Protein AF-A0AAV8XX59-F1 (afdb_monomer)

Organism: NCBI:txid1265417

Solvent-accessible surface area (backbone atoms only — not comparable to full-atom values): 8770 Å² total; per-residue (Å²): 137,85,83,60,80,77,65,71,66,69,51,67,71,56,60,56,52,62,72,71,53,90,68,56,71,69,61,49,53,52,51,51,51,52,52,52,54,50,54,50,58,70,67,63,61,81,62,95,58,76,83,64,74,78,66,89,82,60,86,80,75,72,89,49,61,75,66,52,73,78,72,60,89,66,80,72,76,47,74,64,54,55,49,54,70,74,67,55,52,74,68,58,53,53,55,45,58,51,50,53,55,54,56,62,65,70,72,64,78,84,79,83,83,81,84,81,82,91,77,89,85,87,86,89,85,88,86,134

pLDDT: mean 70.37, std 14.07, range [40.94, 93.75]

Structure (mmCIF, N/CA/C/O backbone):
data_AF-A0AAV8XX59-F1
#
_entry.id   AF-A0AAV8XX59-F1
#
loop_
_atom_site.group_PDB
_atom_site.id
_atom_site.type_symbol
_atom_site.label_atom_id
_atom_site.label_alt_id
_atom_site.label_comp_id
_atom_site.label_asym_id
_atom_site.label_entity_id
_atom_site.label_seq_id
_atom_site.pdbx_PDB_ins_code
_atom_site.Cartn_x
_atom_site.Cartn_y
_atom_site.Cartn_z
_atom_site.occupancy
_atom_site.B_iso_or_equiv
_atom_site.auth_seq_id
_atom_site.auth_comp_id
_atom_site.auth_asym_id
_atom_site.auth_atom_id
_atom_site.pdbx_PDB_model_num
ATOM 1 N N . MET A 1 1 ? 16.873 -26.530 -12.667 1.00 40.94 1 MET A N 1
ATOM 2 C CA . MET A 1 1 ? 17.397 -25.342 -11.957 1.00 40.94 1 MET A CA 1
ATOM 3 C C . MET A 1 1 ? 16.346 -24.870 -10.965 1.00 40.94 1 MET A C 1
ATOM 5 O O . MET A 1 1 ? 15.282 -24.442 -11.388 1.00 40.94 1 MET A O 1
ATOM 9 N N . THR A 1 2 ? 16.597 -25.017 -9.666 1.00 53.94 2 THR A N 1
ATOM 10 C CA . THR A 1 2 ? 15.673 -24.622 -8.591 1.00 53.94 2 THR A CA 1
ATOM 11 C C . THR A 1 2 ? 15.985 -23.194 -8.144 1.00 53.94 2 THR A C 1
ATOM 13 O O . THR A 1 2 ? 17.072 -22.931 -7.633 1.00 53.94 2 THR A O 1
ATOM 16 N N . ILE A 1 3 ? 15.054 -22.265 -8.362 1.00 56.72 3 ILE A N 1
ATOM 17 C CA . ILE A 1 3 ? 15.212 -20.852 -7.998 1.00 56.72 3 ILE A CA 1
ATOM 18 C C . ILE A 1 3 ? 14.920 -20.707 -6.497 1.00 56.72 3 ILE A C 1
ATOM 20 O O . ILE A 1 3 ? 13.834 -21.044 -6.030 1.00 56.72 3 ILE A O 1
ATOM 24 N N . SER A 1 4 ? 15.906 -20.247 -5.726 1.00 51.22 4 SER A N 1
ATOM 25 C CA . SER A 1 4 ? 15.806 -20.070 -4.276 1.00 51.22 4 SER A CA 1
ATOM 26 C C . SER A 1 4 ? 14.900 -18.886 -3.915 1.00 51.22 4 SER A C 1
ATOM 28 O O . SER A 1 4 ? 14.985 -17.806 -4.501 1.00 51.22 4 SER A O 1
ATOM 30 N N . LYS A 1 5 ? 14.048 -19.073 -2.898 1.00 56.28 5 LYS A N 1
ATOM 31 C CA . LYS A 1 5 ? 13.029 -18.114 -2.416 1.00 56.28 5 LYS A CA 1
ATOM 32 C C . LYS A 1 5 ? 13.595 -16.735 -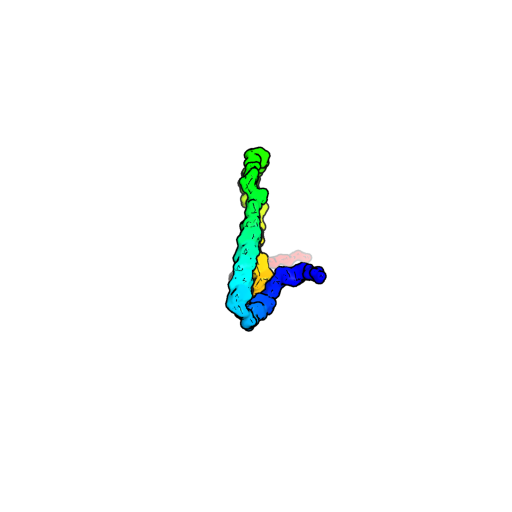2.016 1.00 56.28 5 LYS A C 1
ATOM 34 O O . LYS A 1 5 ? 12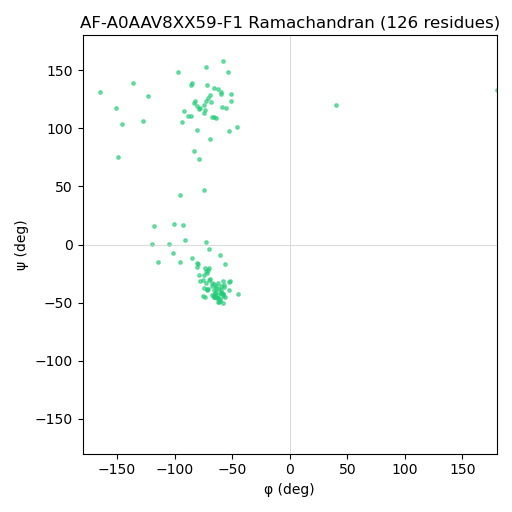.850 -15.765 -1.946 1.00 56.28 5 LYS A O 1
ATOM 39 N N . SER A 1 6 ? 14.911 -16.621 -1.808 1.00 53.81 6 SER A N 1
ATOM 40 C CA . SER A 1 6 ? 15.611 -15.357 -1.527 1.00 53.81 6 SER A CA 1
ATOM 41 C C . SER A 1 6 ? 15.758 -14.438 -2.747 1.00 53.81 6 SER A C 1
ATOM 43 O O . SER A 1 6 ? 15.929 -13.233 -2.578 1.00 53.81 6 SER A O 1
ATOM 45 N N . THR A 1 7 ? 15.640 -14.966 -3.968 1.00 55.78 7 THR A N 1
ATOM 46 C CA . THR A 1 7 ? 15.670 -14.166 -5.209 1.00 55.78 7 THR A CA 1
ATOM 47 C C . THR A 1 7 ? 14.340 -13.467 -5.516 1.00 55.78 7 THR A C 1
ATOM 49 O O . THR A 1 7 ? 14.324 -12.501 -6.276 1.00 55.78 7 THR A O 1
ATOM 52 N N . LEU A 1 8 ? 13.236 -13.887 -4.883 1.00 54.66 8 LEU A N 1
ATOM 53 C CA . LEU A 1 8 ? 11.905 -13.291 -5.066 1.00 54.66 8 LEU A CA 1
ATOM 54 C C . LEU A 1 8 ? 11.764 -11.910 -4.415 1.00 54.66 8 LEU A C 1
ATOM 56 O O . LEU A 1 8 ? 10.936 -11.107 -4.842 1.00 54.66 8 LEU A O 1
ATOM 60 N N . ARG A 1 9 ? 12.590 -11.588 -3.412 1.00 59.75 9 ARG A N 1
ATOM 61 C CA . ARG A 1 9 ? 12.643 -10.239 -2.840 1.00 59.75 9 ARG A CA 1
ATOM 62 C C . ARG A 1 9 ? 13.469 -9.362 -3.776 1.00 59.75 9 ARG A C 1
ATOM 64 O O . ARG A 1 9 ? 14.628 -9.076 -3.490 1.00 59.75 9 ARG A O 1
ATOM 71 N N . GLY A 1 10 ? 12.889 -9.004 -4.922 1.00 60.69 10 GLY A N 1
ATOM 72 C CA . GLY A 1 10 ? 13.550 -8.281 -6.006 1.00 60.69 10 GLY A CA 1
ATOM 73 C C . GLY A 1 10 ? 14.366 -7.097 -5.490 1.00 60.69 10 GLY A C 1
ATOM 74 O O . GLY A 1 10 ? 13.821 -6.044 -5.166 1.00 60.69 10 GLY A O 1
ATOM 75 N N . SER A 1 11 ? 15.682 -7.291 -5.399 1.00 68.06 11 SER A N 1
ATOM 76 C CA . SER A 1 11 ? 16.630 -6.251 -5.021 1.00 68.06 11 SER A CA 1
ATOM 77 C C . SER A 1 11 ? 16.527 -5.121 -6.040 1.00 68.06 11 SER A C 1
ATOM 79 O O . SER A 1 11 ? 16.614 -5.374 -7.243 1.00 68.06 11 SER A O 1
ATOM 81 N N . ASN A 1 12 ? 16.369 -3.876 -5.577 1.00 64.06 12 ASN A N 1
ATOM 82 C CA . ASN A 1 12 ? 16.347 -2.697 -6.457 1.00 64.06 12 ASN A CA 1
ATOM 83 C C . ASN A 1 12 ? 17.567 -2.674 -7.395 1.00 64.06 12 ASN A C 1
ATOM 85 O O . ASN A 1 12 ? 17.440 -2.321 -8.562 1.00 64.06 12 ASN A O 1
ATOM 89 N N . ARG A 1 13 ? 18.709 -3.207 -6.935 1.00 64.38 13 ARG A N 1
ATOM 90 C CA . ARG A 1 13 ? 19.938 -3.346 -7.730 1.00 64.38 13 ARG A CA 1
ATOM 91 C C . ARG A 1 13 ? 19.753 -4.161 -9.018 1.00 64.38 13 ARG A C 1
ATOM 93 O O . ARG A 1 13 ? 20.385 -3.848 -10.019 1.00 64.38 13 ARG A O 1
ATOM 100 N N . ILE A 1 14 ? 18.898 -5.185 -9.006 1.00 65.88 14 ILE A N 1
ATOM 101 C CA . ILE A 1 14 ? 18.619 -6.025 -10.185 1.00 65.88 14 ILE A CA 1
ATOM 102 C C . ILE A 1 14 ? 17.712 -5.263 -11.159 1.00 65.88 14 ILE A C 1
ATOM 104 O O . ILE A 1 14 ? 18.005 -5.196 -12.350 1.00 65.88 14 ILE A O 1
ATOM 108 N N . LYS A 1 15 ? 16.669 -4.600 -10.636 1.00 66.06 15 LYS A N 1
ATOM 109 C CA . LYS A 1 15 ? 15.741 -3.783 -11.437 1.00 66.06 15 LYS A CA 1
ATOM 110 C C . LYS A 1 15 ? 16.457 -2.640 -12.160 1.00 66.06 15 LYS A C 1
ATOM 112 O O . LYS A 1 15 ? 16.130 -2.339 -13.304 1.00 66.06 15 LYS A O 1
ATOM 117 N N . ASP A 1 16 ? 17.428 -2.008 -11.507 1.00 66.50 16 ASP A N 1
ATOM 118 C CA . ASP A 1 16 ? 18.174 -0.892 -12.094 1.00 66.50 16 ASP A CA 1
ATOM 119 C C . ASP A 1 16 ? 19.195 -1.354 -13.140 1.00 66.50 16 ASP A C 1
ATOM 121 O O . ASP A 1 16 ? 19.436 -0.648 -14.120 1.00 66.50 16 ASP A O 1
ATOM 125 N N . ASN A 1 17 ? 19.753 -2.559 -12.990 1.00 70.81 17 ASN A N 1
ATOM 126 C CA . ASN A 1 17 ? 20.631 -3.151 -13.998 1.00 70.81 17 ASN A CA 1
ATOM 127 C C . ASN A 1 17 ? 19.867 -3.488 -15.291 1.00 70.81 17 ASN A C 1
ATOM 129 O O . ASN A 1 17 ? 20.320 -3.143 -16.383 1.00 70.81 17 ASN A O 1
ATOM 133 N N . ASP A 1 18 ? 18.666 -4.059 -15.167 1.00 69.00 18 ASP A N 1
ATOM 134 C CA . ASP A 1 18 ? 17.821 -4.413 -16.313 1.00 69.00 18 ASP A CA 1
ATOM 135 C C . ASP A 1 18 ? 17.395 -3.204 -17.158 1.00 69.00 18 ASP A C 1
ATOM 137 O O . ASP A 1 18 ? 17.287 -3.318 -18.382 1.00 69.00 18 ASP A O 1
ATOM 141 N N . LYS A 1 19 ? 17.195 -2.034 -16.535 1.00 68.56 19 LYS A N 1
ATOM 142 C CA . LYS A 1 19 ? 16.848 -0.779 -17.231 1.00 68.56 19 LYS A CA 1
ATOM 143 C C . LYS A 1 19 ? 17.993 -0.227 -18.080 1.00 68.56 19 LYS A C 1
ATOM 145 O O . LYS A 1 19 ? 17.747 0.451 -19.072 1.00 68.56 19 LYS A O 1
ATOM 150 N N . ARG A 1 20 ? 19.240 -0.492 -17.681 1.00 74.62 20 ARG A N 1
ATOM 151 C CA . ARG A 1 20 ? 20.448 0.007 -18.361 1.00 74.62 20 ARG A CA 1
ATOM 152 C C . ARG A 1 20 ? 20.881 -0.884 -19.522 1.00 74.62 20 ARG A C 1
ATOM 154 O O . ARG A 1 20 ? 21.737 -0.484 -20.307 1.00 74.62 20 ARG A O 1
ATOM 161 N N . ARG A 1 21 ? 20.312 -2.086 -19.640 1.00 78.69 21 ARG A N 1
ATOM 162 C CA . ARG A 1 21 ? 20.625 -3.016 -20.722 1.00 78.69 21 ARG A CA 1
ATOM 163 C C . ARG A 1 21 ? 19.969 -2.536 -22.017 1.00 78.69 21 ARG A C 1
ATOM 165 O O . ARG A 1 21 ? 18.746 -2.444 -22.098 1.00 78.69 21 ARG A O 1
ATOM 172 N N . VAL A 1 22 ? 20.774 -2.274 -23.044 1.00 75.69 22 VAL A N 1
ATOM 173 C CA . VAL A 1 22 ? 20.264 -2.002 -24.393 1.00 75.69 22 VAL A CA 1
ATOM 174 C C . VAL A 1 22 ? 19.661 -3.300 -24.937 1.00 75.69 22 VAL A C 1
ATOM 176 O O . VAL A 1 22 ? 20.304 -4.347 -24.935 1.00 75.69 22 VAL A O 1
ATOM 179 N N . VAL A 1 23 ? 18.384 -3.253 -25.307 1.00 80.56 23 VAL A N 1
ATOM 180 C CA . VAL A 1 23 ? 17.598 -4.398 -25.778 1.00 80.56 23 VAL A CA 1
ATOM 181 C C . VAL A 1 23 ? 16.799 -3.956 -26.994 1.00 80.56 23 VAL A C 1
ATOM 183 O O . VAL A 1 23 ? 16.236 -2.859 -26.976 1.00 80.56 23 VAL A O 1
ATOM 186 N N . ASP A 1 24 ? 16.727 -4.825 -28.002 1.00 89.88 24 ASP A N 1
ATOM 187 C CA . ASP A 1 24 ? 15.967 -4.600 -29.232 1.00 89.88 24 ASP A CA 1
ATOM 188 C C . ASP A 1 24 ? 14.505 -4.237 -28.949 1.00 89.88 24 ASP A C 1
ATOM 190 O O . ASP A 1 24 ? 13.883 -4.728 -27.999 1.00 89.88 24 ASP A O 1
ATOM 194 N N . GLU A 1 25 ? 13.925 -3.415 -29.820 1.00 85.38 25 GLU A N 1
ATOM 195 C CA . GLU A 1 25 ? 12.571 -2.881 -29.650 1.00 85.38 25 GLU A CA 1
ATOM 196 C C . GLU A 1 25 ? 11.501 -3.987 -29.571 1.00 85.38 25 GLU A C 1
ATOM 198 O O . GLU A 1 25 ? 10.567 -3.920 -28.769 1.00 85.38 25 GLU A O 1
ATOM 203 N N . THR A 1 26 ? 11.669 -5.073 -30.329 1.00 90.25 26 THR A N 1
ATOM 204 C CA . THR A 1 26 ? 10.789 -6.255 -30.287 1.00 90.25 26 THR A CA 1
ATOM 205 C C . THR A 1 26 ? 10.822 -6.941 -28.918 1.00 90.25 26 THR A C 1
ATOM 207 O O . THR A 1 26 ? 9.780 -7.241 -28.325 1.00 90.25 26 THR A O 1
ATOM 210 N N . SER A 1 27 ? 12.022 -7.135 -28.373 1.00 86.94 27 SER A N 1
ATOM 211 C CA . SER A 1 27 ? 12.247 -7.733 -27.058 1.00 86.94 27 SER A CA 1
ATOM 212 C C . SER A 1 27 ? 11.747 -6.831 -25.928 1.00 86.94 27 SER A C 1
ATOM 214 O O . SER A 1 27 ? 11.191 -7.333 -24.946 1.00 86.94 27 SER A O 1
ATOM 216 N N . ARG A 1 28 ? 11.873 -5.506 -26.071 1.00 88.94 28 ARG A N 1
ATOM 217 C CA . ARG A 1 28 ? 11.317 -4.520 -25.133 1.00 88.94 28 ARG A CA 1
ATOM 218 C C . ARG A 1 28 ? 9.793 -4.606 -25.073 1.00 88.94 28 ARG A C 1
ATOM 220 O O . ARG A 1 28 ? 9.243 -4.757 -23.982 1.00 88.94 28 ARG A O 1
ATOM 227 N N . LYS A 1 29 ? 9.117 -4.611 -26.227 1.00 89.88 29 LYS A N 1
ATOM 228 C CA . LYS A 1 29 ? 7.654 -4.773 -26.309 1.00 89.88 29 LYS A CA 1
ATOM 229 C C . LYS A 1 29 ? 7.186 -6.099 -25.711 1.00 89.88 29 LYS A C 1
ATOM 231 O O . LYS A 1 29 ? 6.206 -6.120 -24.970 1.00 89.88 29 LYS A O 1
ATOM 236 N N . ARG A 1 30 ? 7.903 -7.200 -25.969 1.00 93.25 30 ARG A N 1
ATOM 237 C CA . ARG A 1 30 ? 7.591 -8.512 -25.374 1.00 93.25 30 ARG A CA 1
ATOM 238 C C . ARG A 1 30 ? 7.709 -8.492 -23.848 1.00 93.25 30 ARG A C 1
ATOM 240 O O . ARG A 1 30 ? 6.831 -9.017 -23.171 1.00 93.25 30 ARG A O 1
ATOM 247 N N . ARG A 1 31 ? 8.765 -7.875 -23.305 1.00 91.56 31 ARG A N 1
ATOM 248 C CA . ARG A 1 31 ? 8.932 -7.705 -21.851 1.00 91.56 31 ARG A CA 1
ATOM 249 C C . ARG A 1 31 ? 7.811 -6.861 -21.257 1.00 91.56 31 ARG A C 1
ATOM 251 O O . ARG A 1 31 ? 7.242 -7.268 -20.257 1.00 91.56 31 ARG A O 1
ATOM 258 N N . HIS A 1 32 ? 7.471 -5.742 -21.894 1.00 90.19 32 HIS A N 1
ATOM 259 C CA . HIS A 1 32 ? 6.384 -4.875 -21.446 1.00 90.19 32 HIS A CA 1
ATOM 260 C C . HIS A 1 32 ? 5.050 -5.625 -21.383 1.00 90.19 32 HIS A C 1
ATOM 262 O O . HIS A 1 32 ? 4.400 -5.619 -20.347 1.00 90.19 32 HIS A O 1
ATOM 268 N N . ARG A 1 33 ? 4.673 -6.337 -22.455 1.00 93.19 33 ARG A N 1
ATOM 269 C CA . ARG A 1 33 ? 3.444 -7.150 -22.472 1.00 93.19 33 ARG A CA 1
ATOM 270 C C . ARG A 1 33 ? 3.434 -8.205 -21.373 1.00 93.19 33 ARG A C 1
ATOM 272 O O . ARG A 1 33 ? 2.445 -8.316 -20.671 1.00 93.19 33 ARG A O 1
ATOM 279 N N . LYS A 1 34 ? 4.551 -8.911 -21.178 1.00 93.75 34 LYS A N 1
ATOM 280 C CA . LYS A 1 34 ? 4.670 -9.912 -20.112 1.00 93.75 34 LYS A CA 1
ATOM 281 C C . LYS A 1 34 ? 4.500 -9.299 -18.719 1.00 93.75 34 LYS A C 1
ATOM 283 O O . LYS A 1 34 ? 3.925 -9.930 -17.846 1.00 93.75 34 LYS A O 1
ATOM 288 N N . VAL A 1 35 ? 5.019 -8.089 -18.496 1.00 90.81 35 VAL A N 1
ATOM 289 C CA . VAL A 1 35 ? 4.821 -7.374 -17.226 1.00 90.81 35 VAL A CA 1
ATOM 290 C C . VAL A 1 35 ? 3.351 -7.000 -17.040 1.00 90.81 35 VAL A C 1
ATOM 292 O O . VAL A 1 35 ? 2.832 -7.218 -15.954 1.00 90.81 35 VAL A O 1
ATOM 295 N N . MET A 1 36 ? 2.682 -6.495 -18.081 1.00 91.12 36 MET A N 1
ATOM 296 C CA . MET A 1 36 ? 1.251 -6.166 -18.020 1.00 91.12 36 MET A CA 1
ATOM 297 C C . MET A 1 36 ? 0.396 -7.400 -17.717 1.00 91.12 36 MET A C 1
ATOM 299 O O . MET A 1 36 ? -0.374 -7.373 -16.769 1.00 91.12 36 MET A O 1
ATOM 303 N N . GLU A 1 37 ? 0.613 -8.499 -18.439 1.00 89.81 37 GLU A N 1
ATOM 304 C CA . GLU A 1 37 ? -0.091 -9.773 -18.236 1.00 89.81 37 GLU A CA 1
ATOM 305 C C . GLU A 1 37 ? 0.098 -10.313 -16.810 1.00 89.81 37 GLU A C 1
ATOM 307 O O . GLU A 1 37 ? -0.856 -10.750 -16.174 1.00 89.81 37 GLU A O 1
ATOM 312 N N . LEU A 1 38 ? 1.321 -10.233 -16.270 1.00 90.94 38 LEU A N 1
ATOM 313 C CA . LEU A 1 38 ? 1.593 -10.640 -14.89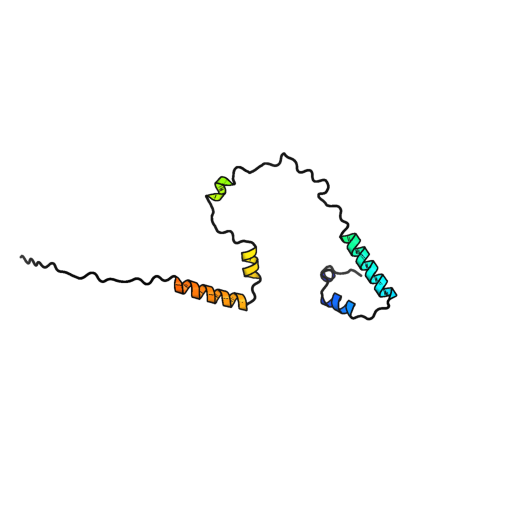0 1.00 90.94 38 LEU A CA 1
ATOM 314 C C . LEU A 1 38 ? 0.842 -9.768 -13.881 1.00 90.94 38 LEU A C 1
ATOM 316 O O . LEU A 1 38 ? 0.239 -10.312 -12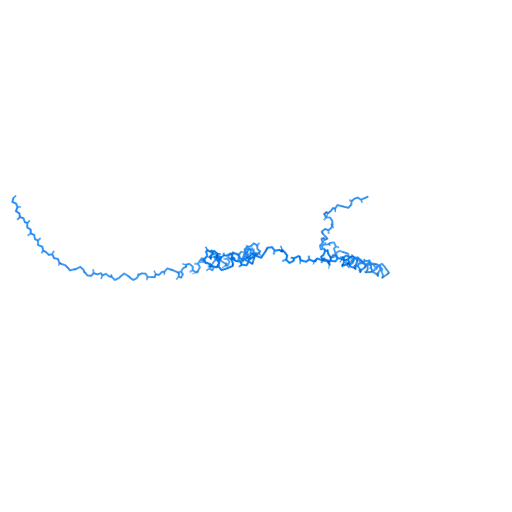.962 1.00 90.94 38 LEU A O 1
ATOM 320 N N . LEU A 1 39 ? 0.855 -8.443 -14.058 1.00 88.25 39 LEU A N 1
ATOM 321 C CA . LEU A 1 39 ? 0.127 -7.519 -13.183 1.00 88.25 39 LEU A CA 1
ATOM 322 C C . LEU A 1 39 ? -1.388 -7.733 -13.265 1.00 88.25 39 LEU A C 1
ATOM 324 O O . LEU A 1 39 ? -2.069 -7.632 -12.252 1.00 88.25 39 LEU A O 1
ATOM 328 N N . GLU A 1 40 ? -1.920 -8.038 -14.445 1.00 87.06 40 GLU A N 1
ATOM 329 C CA . GLU A 1 40 ? -3.335 -8.369 -14.628 1.00 87.06 40 GLU A CA 1
ATOM 330 C C . GLU A 1 40 ? -3.690 -9.681 -13.919 1.00 87.06 40 GLU A C 1
ATOM 332 O O . GLU A 1 40 ? -4.670 -9.720 -13.182 1.00 87.06 40 GLU A O 1
ATOM 337 N N . SER A 1 41 ? -2.863 -10.725 -14.057 1.00 88.50 41 SER A N 1
ATOM 338 C CA . SER A 1 41 ? -3.088 -12.017 -13.390 1.00 88.50 41 SER A CA 1
ATOM 339 C C . SER A 1 41 ? -2.950 -11.966 -11.864 1.00 88.50 41 SER A C 1
ATOM 341 O O . SER A 1 41 ? -3.655 -12.686 -11.167 1.00 88.50 41 SER A O 1
ATOM 343 N N . ASP A 1 42 ? -2.059 -11.117 -11.347 1.00 86.00 42 ASP A N 1
ATOM 344 C CA . ASP A 1 42 ? -1.815 -10.940 -9.908 1.00 86.00 42 ASP A CA 1
ATOM 345 C C . ASP A 1 42 ? -2.903 -10.072 -9.259 1.00 86.00 42 ASP A C 1
ATOM 347 O O . ASP A 1 42 ? -3.281 -10.281 -8.114 1.00 86.00 42 ASP A O 1
ATOM 351 N N . ASN A 1 43 ? -3.465 -9.118 -10.006 1.00 83.19 43 ASN A N 1
ATOM 352 C CA . ASN A 1 43 ? -4.606 -8.332 -9.536 1.00 83.19 43 ASN A CA 1
ATOM 353 C C . ASN A 1 43 ? -5.941 -9.073 -9.683 1.00 83.19 43 ASN A C 1
ATOM 355 O O . ASN A 1 43 ? -6.921 -8.691 -9.043 1.00 83.19 43 ASN A O 1
ATOM 359 N N . TYR A 1 44 ? -6.006 -10.100 -10.532 1.00 80.56 44 TYR A N 1
ATOM 360 C CA . TYR A 1 44 ? -7.207 -10.903 -10.711 1.00 80.56 44 TYR A CA 1
ATOM 361 C C . TYR A 1 44 ? -7.292 -11.978 -9.627 1.00 80.56 44 TYR A C 1
ATOM 363 O O . TYR A 1 44 ? -6.927 -13.142 -9.819 1.00 80.56 44 TYR A O 1
ATOM 371 N N . HIS A 1 45 ? -7.763 -11.570 -8.456 1.00 82.25 45 HIS A N 1
ATOM 372 C CA . HIS A 1 45 ? -8.133 -12.473 -7.378 1.00 82.25 45 HIS A CA 1
ATOM 373 C C . HIS A 1 45 ? -9.586 -12.210 -7.010 1.00 82.25 45 HIS A C 1
ATOM 375 O O . HIS A 1 45 ? -9.963 -11.066 -6.752 1.00 82.25 45 HIS A O 1
ATOM 381 N N . ASP A 1 46 ? -10.394 -13.268 -6.995 1.00 82.06 46 ASP A N 1
ATOM 382 C CA . ASP A 1 46 ? -11.734 -13.191 -6.4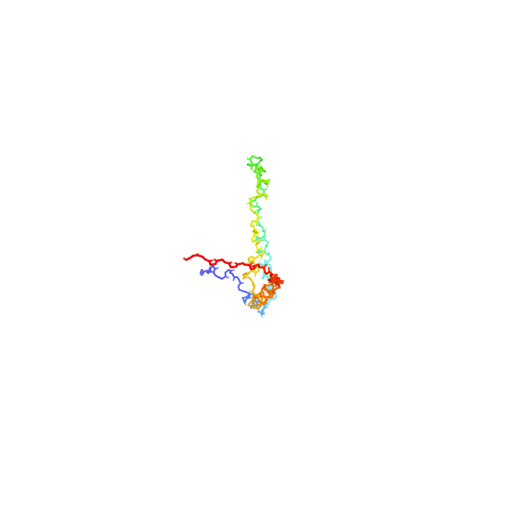29 1.00 82.06 46 ASP A CA 1
ATOM 383 C C . ASP A 1 46 ? -11.603 -12.786 -4.960 1.00 82.06 46 ASP A C 1
ATOM 385 O O . ASP A 1 46 ? -10.773 -13.340 -4.229 1.00 82.06 46 ASP A O 1
ATOM 389 N N . ASP A 1 47 ? -12.385 -11.788 -4.539 1.00 85.81 47 ASP A N 1
ATOM 390 C CA . ASP A 1 47 ? -12.400 -11.363 -3.143 1.00 85.81 47 ASP A CA 1
ATOM 391 C C . ASP A 1 47 ? -12.719 -12.598 -2.284 1.00 85.81 47 ASP A C 1
ATOM 393 O O . ASP A 1 47 ? -13.805 -13.172 -2.425 1.00 85.81 47 ASP A O 1
ATOM 397 N N . PRO A 1 48 ? -11.810 -13.032 -1.384 1.00 88.12 48 PRO A N 1
ATOM 398 C CA . PRO A 1 48 ? -12.051 -14.197 -0.539 1.00 88.12 48 PRO A CA 1
ATOM 399 C C . PRO A 1 48 ? -13.274 -14.015 0.371 1.00 88.12 48 PRO A C 1
ATOM 401 O O . PRO A 1 48 ? -13.654 -14.944 1.085 1.00 88.12 48 PRO A O 1
ATOM 404 N N . HIS A 1 49 ? -13.845 -12.811 0.438 1.00 86.12 49 HIS A N 1
ATOM 405 C CA . HIS A 1 49 ? -15.013 -12.447 1.228 1.00 86.12 49 HIS A CA 1
ATOM 406 C C . HIS A 1 49 ? -16.192 -11.981 0.355 1.00 86.12 49 HIS A C 1
ATOM 408 O O . HIS A 1 49 ? -17.142 -11.418 0.896 1.00 86.12 49 HIS A O 1
ATOM 414 N N . ALA A 1 50 ? -16.182 -12.251 -0.959 1.00 87.69 50 ALA A N 1
ATOM 415 C CA . ALA A 1 50 ? -17.255 -11.863 -1.884 1.00 87.69 50 ALA A CA 1
ATOM 416 C C . ALA A 1 50 ? -18.655 -12.316 -1.418 1.00 87.69 50 ALA A C 1
ATOM 418 O O . ALA A 1 50 ? -19.611 -11.547 -1.487 1.00 87.69 50 ALA A O 1
ATOM 419 N N . ASP A 1 51 ? -18.752 -13.526 -0.859 1.00 86.38 51 ASP A N 1
ATOM 420 C CA . ASP A 1 51 ? -19.997 -14.103 -0.333 1.00 86.38 51 ASP A CA 1
ATOM 421 C C . ASP A 1 51 ? -20.105 -14.004 1.200 1.00 86.38 51 ASP A C 1
ATOM 423 O O . ASP A 1 51 ? -20.871 -14.744 1.828 1.00 86.38 51 ASP A O 1
ATOM 427 N N . LEU A 1 52 ? -19.320 -13.134 1.852 1.00 85.75 52 LEU A N 1
ATOM 428 C CA . LEU A 1 52 ? -19.296 -13.045 3.311 1.00 85.75 52 LEU A CA 1
ATOM 429 C C . LEU A 1 52 ? -20.610 -12.467 3.851 1.00 85.75 52 LEU A C 1
ATOM 431 O O . LEU A 1 52 ? -20.776 -11.267 4.078 1.00 85.75 52 LEU A O 1
ATOM 435 N N . VAL A 1 53 ? -21.548 -13.359 4.145 1.00 84.00 53 VAL A N 1
ATOM 436 C CA . VAL A 1 53 ? -22.765 -13.029 4.878 1.00 84.00 53 VAL A CA 1
ATOM 437 C C . VAL A 1 53 ? -22.430 -12.975 6.365 1.00 84.00 53 VAL A C 1
ATOM 439 O O . VAL A 1 53 ? -22.382 -13.989 7.064 1.00 84.00 53 VAL A O 1
ATOM 442 N N . MET A 1 54 ? -22.213 -11.764 6.875 1.00 81.00 54 MET A N 1
ATOM 443 C CA . MET A 1 54 ? -22.037 -11.540 8.308 1.00 81.00 54 MET A CA 1
ATOM 444 C C . MET A 1 54 ? -23.325 -11.913 9.047 1.00 81.00 54 MET A C 1
ATOM 446 O O . MET A 1 54 ? -24.349 -11.231 8.948 1.00 81.00 54 MET A O 1
ATOM 450 N N . SER A 1 55 ? -23.293 -13.018 9.795 1.00 81.94 55 SER A N 1
ATOM 451 C CA . SER A 1 55 ? -24.465 -13.459 10.549 1.00 81.94 55 SER A CA 1
ATOM 452 C C . SER A 1 55 ? -24.852 -12.407 11.598 1.00 81.94 55 SER A C 1
ATOM 454 O O . SER A 1 55 ? -24.022 -11.913 12.361 1.00 81.94 55 SER A O 1
ATOM 456 N N . LYS A 1 56 ? -26.142 -12.070 11.687 1.00 82.06 56 LYS A N 1
ATOM 457 C CA . LYS A 1 56 ? -26.652 -11.120 12.698 1.00 82.06 56 LYS A CA 1
ATOM 458 C C . LYS A 1 56 ? -26.616 -11.677 14.130 1.00 82.06 56 LYS A C 1
ATOM 460 O O . LYS A 1 56 ? -26.948 -10.960 15.064 1.00 82.06 56 LYS A O 1
ATOM 465 N N . ARG A 1 57 ? -26.217 -12.943 14.302 1.00 78.75 57 ARG A N 1
ATOM 466 C CA . ARG A 1 57 ? -26.122 -13.649 15.590 1.00 78.75 57 ARG A CA 1
ATOM 467 C C . ARG A 1 57 ? -24.733 -13.558 16.226 1.00 78.75 57 ARG A C 1
ATOM 469 O O . ARG A 1 57 ? -24.406 -14.353 17.099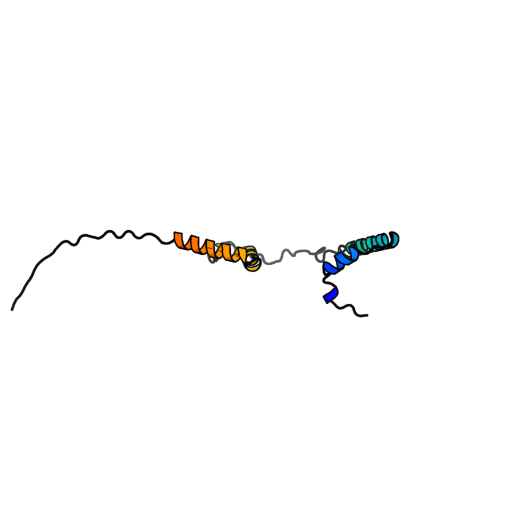 1.00 78.75 57 ARG A O 1
ATOM 476 N N . ILE A 1 58 ? -23.906 -12.616 15.782 1.00 78.88 58 ILE A N 1
ATOM 477 C CA . ILE A 1 58 ? -22.635 -12.326 16.442 1.00 78.88 58 ILE A CA 1
ATOM 478 C C . ILE A 1 58 ? -22.951 -11.636 17.778 1.00 78.88 58 ILE A C 1
ATOM 480 O O . ILE A 1 58 ? -23.676 -10.634 17.760 1.00 78.88 58 ILE A O 1
ATOM 484 N N . PRO A 1 59 ? -22.433 -12.145 18.913 1.00 83.00 59 PRO A N 1
ATOM 485 C CA . PRO A 1 59 ? -22.613 -11.516 20.215 1.00 83.00 59 PRO A CA 1
ATOM 486 C C . PRO A 1 59 ? -22.236 -10.032 20.165 1.00 83.00 59 PRO A C 1
ATOM 488 O O . PRO A 1 59 ? -21.134 -9.669 19.748 1.00 83.00 59 PRO A O 1
ATOM 491 N N . LYS A 1 60 ? -23.179 -9.172 20.551 1.00 77.12 60 LYS A N 1
ATOM 492 C CA . LYS A 1 60 ? -22.974 -7.729 20.662 1.00 77.12 60 LYS A CA 1
ATOM 493 C C . LYS A 1 60 ? -22.463 -7.454 22.070 1.00 77.12 60 LYS A C 1
ATOM 495 O O . LYS A 1 60 ? -23.186 -7.658 23.034 1.00 77.12 60 LYS A O 1
ATOM 500 N N . PHE A 1 61 ? -21.203 -7.051 22.192 1.00 74.94 61 PHE A N 1
ATOM 501 C CA . PHE A 1 61 ? -20.591 -6.689 23.473 1.00 74.94 61 PHE A CA 1
ATOM 502 C C . PHE A 1 61 ? -20.665 -5.171 23.713 1.00 74.94 61 PHE A C 1
ATOM 504 O O . PHE A 1 61 ? -19.686 -4.568 24.150 1.00 74.94 61 PHE A O 1
ATOM 511 N N . ASP A 1 62 ? -21.810 -4.551 23.412 1.00 69.44 62 ASP A N 1
ATOM 512 C CA . ASP A 1 62 ? -22.006 -3.102 23.575 1.00 69.44 62 ASP A CA 1
ATOM 513 C C . ASP A 1 62 ? -22.065 -2.686 25.062 1.00 69.44 62 ASP A C 1
ATOM 515 O O . ASP A 1 62 ? -21.726 -1.557 25.412 1.00 69.44 62 ASP A O 1
ATOM 519 N N . ASP A 1 63 ? -22.353 -3.632 25.961 1.00 62.44 63 ASP A N 1
ATOM 520 C CA . ASP A 1 63 ? -22.581 -3.385 27.393 1.00 62.44 63 ASP A CA 1
ATOM 521 C C . ASP A 1 63 ? -21.324 -3.044 28.217 1.00 62.44 63 ASP A C 1
ATOM 523 O O . ASP A 1 63 ? -21.415 -2.877 29.427 1.00 62.44 63 ASP A O 1
ATOM 527 N N . ASN A 1 64 ? -20.133 -2.946 27.615 1.00 60.22 64 ASN A N 1
ATOM 528 C CA . ASN A 1 64 ? -18.889 -2.698 28.367 1.00 60.22 64 ASN A CA 1
ATOM 529 C C . ASN A 1 64 ? -18.154 -1.407 27.979 1.00 60.22 64 ASN A C 1
ATOM 531 O O . ASN A 1 64 ? -17.091 -1.114 28.546 1.00 60.22 64 ASN A O 1
ATOM 535 N N . LEU A 1 65 ? -18.675 -0.628 27.023 1.00 58.03 65 LEU A N 1
ATOM 536 C CA . LEU A 1 65 ? -17.995 0.594 26.587 1.00 58.03 65 LEU A CA 1
ATOM 537 C C . LEU A 1 65 ? -18.097 1.710 27.640 1.00 58.03 65 LEU A C 1
ATOM 539 O O . LEU A 1 65 ? -17.126 2.443 27.846 1.00 58.03 65 LEU A O 1
ATOM 543 N N . GLU A 1 66 ? -19.199 1.772 28.394 1.00 57.78 66 GLU A N 1
ATOM 544 C CA . GLU A 1 66 ? -19.326 2.719 29.508 1.00 57.78 66 GLU A CA 1
ATOM 545 C C . GLU A 1 66 ? -18.448 2.339 30.715 1.00 57.78 66 GLU A C 1
ATOM 547 O O . GLU A 1 66 ? -17.790 3.213 31.288 1.00 57.78 66 GLU A O 1
ATOM 552 N N . GLN A 1 67 ? -18.321 1.050 31.070 1.00 57.31 67 GLN A N 1
ATOM 553 C CA . GLN A 1 67 ? -17.459 0.650 32.197 1.00 57.31 67 GLN A CA 1
ATOM 554 C C . GLN A 1 67 ? -15.952 0.777 31.916 1.00 57.31 67 GLN A C 1
ATOM 556 O O . GLN A 1 67 ? -15.174 0.928 32.863 1.00 57.31 67 GLN A O 1
ATOM 561 N N . ARG A 1 68 ? -15.490 0.738 30.656 1.00 53.81 68 ARG A N 1
ATOM 562 C CA . ARG A 1 68 ? -14.047 0.853 30.351 1.00 53.81 68 ARG A CA 1
ATOM 563 C C . ARG A 1 68 ? -13.529 2.297 30.393 1.00 53.81 68 ARG A C 1
ATOM 565 O O . ARG A 1 68 ? -12.357 2.504 30.716 1.00 53.81 68 ARG A O 1
ATOM 572 N N . SER A 1 69 ? -14.392 3.288 30.156 1.00 55.62 69 SER A N 1
ATOM 573 C CA . SER A 1 69 ? -14.055 4.722 30.239 1.00 55.62 69 SER A CA 1
ATOM 574 C C . SER A 1 69 ? -13.516 5.130 31.622 1.00 55.62 69 SER A C 1
ATOM 576 O O . SER A 1 69 ? -12.642 5.995 31.741 1.00 55.62 69 SER A O 1
ATOM 578 N N . THR A 1 70 ? -13.979 4.462 32.683 1.00 57.28 70 THR A N 1
ATOM 579 C CA . THR A 1 70 ? -13.718 4.878 34.066 1.00 57.28 70 THR A CA 1
ATOM 580 C C . THR A 1 70 ? -12.521 4.192 34.726 1.00 57.28 70 THR A C 1
ATOM 582 O O . THR A 1 70 ? -12.049 4.692 35.746 1.00 57.28 70 THR A O 1
ATOM 585 N N . ARG A 1 71 ? -11.983 3.086 34.177 1.00 58.38 71 ARG A N 1
ATOM 586 C CA . ARG A 1 71 ? -11.024 2.247 34.929 1.00 58.38 71 ARG A CA 1
ATOM 587 C C . ARG A 1 71 ? -9.586 2.156 34.439 1.00 58.38 71 ARG A C 1
ATOM 589 O O . ARG A 1 71 ? -8.744 1.774 35.244 1.00 58.38 71 ARG A O 1
ATOM 596 N N . THR A 1 72 ? -9.228 2.559 33.221 1.00 56.88 72 THR A N 1
ATOM 597 C CA . THR A 1 72 ? -7.808 2.515 32.813 1.00 56.88 72 THR A CA 1
ATOM 598 C C . THR A 1 72 ? -7.439 3.603 31.810 1.00 56.88 72 THR A C 1
ATOM 600 O O . THR A 1 72 ? -7.172 3.325 30.647 1.00 56.88 72 THR A O 1
ATOM 603 N N . LYS A 1 73 ? -7.296 4.850 32.276 1.00 57.59 73 LYS A N 1
ATOM 604 C CA . LYS A 1 73 ? -6.530 5.896 31.566 1.00 57.59 73 LYS A CA 1
ATOM 605 C C . LYS A 1 73 ? -5.015 5.664 31.690 1.00 57.59 73 LYS A C 1
ATOM 607 O O . LYS A 1 73 ? -4.258 6.585 31.991 1.00 57.59 73 LYS A O 1
ATOM 612 N N . LYS A 1 74 ? -4.534 4.437 31.464 1.00 63.72 74 LYS A N 1
ATOM 613 C CA . LYS A 1 74 ? -3.136 4.290 31.045 1.00 63.72 74 LYS A CA 1
ATOM 614 C C . LYS A 1 74 ? -3.133 4.759 29.599 1.00 63.72 74 LYS A C 1
ATOM 616 O O . LYS A 1 74 ? -3.838 4.169 28.794 1.00 63.72 74 LYS A O 1
ATOM 621 N N . LYS A 1 75 ? -2.430 5.859 29.303 1.00 60.66 75 LYS A N 1
ATOM 622 C CA . LYS A 1 75 ? -2.214 6.332 27.929 1.00 60.66 75 LYS A CA 1
ATOM 623 C C . LYS A 1 75 ? -1.655 5.150 27.136 1.00 60.66 75 LYS A C 1
ATOM 625 O O . LYS A 1 75 ? -0.472 4.840 27.273 1.00 60.66 75 LYS A O 1
ATOM 630 N N . GLU A 1 76 ? -2.508 4.442 26.400 1.00 63.56 76 GLU A N 1
ATOM 631 C CA . GLU A 1 76 ? -2.051 3.416 25.477 1.00 63.56 76 GLU A CA 1
ATOM 632 C C . GLU A 1 76 ? -1.129 4.125 24.497 1.00 63.56 76 GLU A C 1
ATOM 634 O O . GLU A 1 76 ? -1.497 5.109 23.854 1.00 63.56 76 GLU A O 1
ATOM 639 N N . ARG A 1 77 ? 0.130 3.692 24.481 1.00 72.81 77 ARG A N 1
ATOM 640 C CA . ARG A 1 77 ? 1.113 4.211 23.543 1.00 72.81 77 ARG A CA 1
ATOM 641 C C . ARG A 1 77 ? 0.640 3.775 22.164 1.00 72.81 77 ARG A C 1
ATOM 643 O O . ARG A 1 77 ? 0.622 2.584 21.866 1.00 72.81 77 ARG A O 1
ATOM 650 N N . THR A 1 78 ? 0.190 4.744 21.375 1.00 79.31 78 THR A N 1
ATOM 651 C CA . THR A 1 78 ? -0.344 4.528 20.030 1.00 79.31 78 THR A CA 1
ATOM 652 C C . THR A 1 78 ? 0.695 3.835 19.150 1.00 79.31 78 THR A C 1
ATOM 654 O O . THR A 1 78 ? 1.897 3.903 19.406 1.00 79.31 78 THR A O 1
ATOM 657 N N . ALA A 1 79 ? 0.260 3.172 18.076 1.00 74.19 79 ALA A N 1
ATOM 658 C CA . ALA A 1 79 ? 1.185 2.570 17.110 1.00 74.19 79 ALA A CA 1
ATOM 659 C C . ALA A 1 79 ? 2.219 3.591 16.588 1.00 74.19 79 ALA A C 1
ATOM 661 O O . ALA A 1 79 ? 3.382 3.254 16.365 1.00 74.19 79 ALA A O 1
ATOM 662 N N . GLU A 1 80 ? 1.808 4.855 16.485 1.00 73.50 80 GLU A N 1
ATOM 663 C CA . GLU A 1 80 ? 2.658 5.997 16.158 1.00 73.50 80 GLU A CA 1
ATOM 664 C C . GLU A 1 80 ? 3.809 6.190 17.163 1.00 73.50 80 GLU A C 1
ATOM 666 O O . GLU A 1 80 ? 4.949 6.369 16.744 1.00 73.50 80 GLU A O 1
ATOM 671 N N . TYR A 1 81 ? 3.563 6.041 18.474 1.00 77.12 81 TYR A N 1
ATOM 672 C CA . TYR A 1 81 ? 4.601 6.119 19.513 1.00 77.12 81 TYR A CA 1
ATOM 673 C C .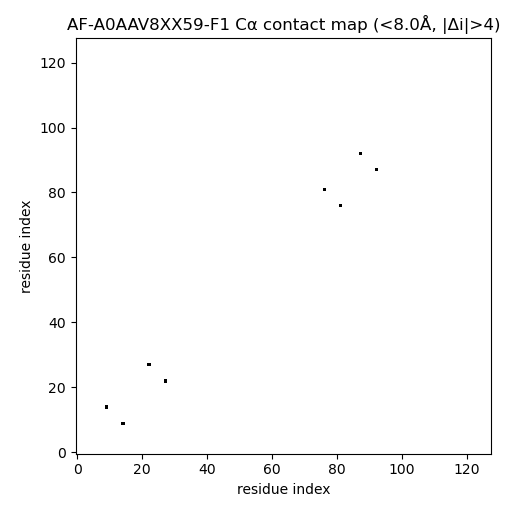 TYR A 1 81 ? 5.738 5.125 19.258 1.00 77.12 81 TYR A C 1
ATOM 675 O O . TYR A 1 81 ? 6.917 5.469 19.355 1.00 77.12 81 TYR A O 1
ATOM 683 N N . TYR A 1 82 ? 5.397 3.883 18.912 1.00 76.44 82 TYR A N 1
ATOM 684 C CA . TYR A 1 82 ? 6.394 2.846 18.663 1.00 76.44 82 TYR A CA 1
ATOM 685 C C . TYR A 1 82 ? 7.106 3.041 17.321 1.00 76.44 82 TYR A C 1
ATOM 687 O O . TYR A 1 82 ? 8.317 2.844 17.245 1.00 76.44 82 TYR A O 1
ATOM 695 N N . GLN A 1 83 ? 6.399 3.490 16.280 1.00 79.19 83 GLN A N 1
ATOM 696 C CA . GLN A 1 83 ? 7.024 3.846 15.004 1.00 79.19 83 GLN A CA 1
ATOM 697 C C . GLN A 1 83 ? 8.039 4.973 15.179 1.00 79.19 83 GLN A C 1
ATOM 699 O O . GLN A 1 83 ? 9.167 4.853 14.716 1.00 79.19 83 GLN A O 1
ATOM 704 N N . ILE A 1 84 ? 7.660 6.026 15.892 1.00 71.69 84 ILE A N 1
ATOM 705 C CA . ILE A 1 84 ? 8.514 7.166 16.204 1.00 71.69 84 ILE A CA 1
ATOM 706 C C . ILE A 1 84 ? 9.719 6.700 17.037 1.00 71.69 84 ILE A C 1
ATOM 708 O O . ILE A 1 84 ? 10.853 6.966 16.658 1.00 71.69 84 ILE A O 1
ATOM 712 N N . LYS A 1 85 ? 9.524 5.922 18.109 1.00 68.25 85 LYS A N 1
ATOM 713 C CA . LYS A 1 85 ? 10.632 5.433 18.949 1.00 68.25 85 LYS A CA 1
ATOM 714 C C . LYS A 1 85 ? 11.656 4.585 18.181 1.00 68.25 85 LYS A C 1
ATOM 716 O O . LYS A 1 85 ? 12.850 4.722 18.420 1.00 68.25 85 LYS A O 1
ATOM 721 N N . TYR A 1 86 ? 11.202 3.704 17.289 1.00 73.88 86 TYR A N 1
ATOM 722 C CA . TYR A 1 86 ? 12.072 2.717 16.634 1.00 73.88 86 TYR A CA 1
ATOM 723 C C . TYR A 1 86 ? 12.494 3.083 15.202 1.00 73.88 86 TYR A C 1
ATOM 725 O O . TYR A 1 86 ? 13.331 2.388 14.630 1.00 73.88 86 TYR A O 1
ATOM 733 N N . ARG A 1 87 ? 11.948 4.156 14.611 1.00 79.69 87 ARG A N 1
ATOM 734 C CA . ARG A 1 87 ? 12.359 4.676 13.288 1.00 79.69 87 ARG A CA 1
ATOM 735 C C . ARG A 1 87 ? 13.200 5.949 13.369 1.00 79.69 87 ARG A C 1
ATOM 737 O O . ARG A 1 87 ? 13.571 6.474 12.321 1.00 79.69 87 ARG A O 1
ATOM 744 N N . LYS A 1 88 ? 13.491 6.452 14.572 1.00 76.31 88 LYS A N 1
ATOM 745 C CA . LYS A 1 88 ? 14.342 7.631 14.750 1.00 76.31 88 LYS A CA 1
ATOM 746 C C . LYS A 1 88 ? 15.768 7.363 14.301 1.00 76.31 88 LYS A C 1
ATOM 748 O O . LYS A 1 88 ? 16.361 6.342 14.642 1.00 76.31 88 LYS A O 1
ATOM 753 N N . ASN A 1 89 ? 16.317 8.318 13.559 1.00 74.44 89 ASN A N 1
ATOM 754 C CA . ASN A 1 89 ? 17.755 8.393 13.327 1.00 74.44 89 ASN A CA 1
ATOM 755 C C . ASN A 1 89 ? 18.449 8.854 14.625 1.00 74.44 89 ASN A C 1
ATOM 757 O O . ASN A 1 89 ? 17.845 9.575 15.416 1.00 74.44 89 ASN A O 1
ATOM 761 N N . PHE A 1 90 ? 19.713 8.477 14.826 1.00 75.38 90 PHE A N 1
ATOM 762 C CA . PHE A 1 90 ? 20.539 8.847 15.981 1.00 75.38 90 PHE A CA 1
ATOM 763 C C . PHE A 1 90 ? 20.423 10.335 16.342 1.00 75.38 90 PHE A C 1
ATOM 765 O O . PHE A 1 90 ? 20.224 10.674 17.503 1.00 75.38 90 PHE A O 1
ATOM 772 N N . GLN A 1 91 ? 20.434 11.211 15.333 1.00 78.69 91 GLN A N 1
ATOM 773 C CA . GLN A 1 91 ? 20.279 12.654 15.521 1.00 78.69 91 GLN A CA 1
ATOM 774 C C . GLN A 1 91 ? 18.963 13.035 16.222 1.00 78.69 91 GLN A C 1
ATOM 776 O O . GLN A 1 91 ? 18.962 13.849 17.135 1.00 78.69 91 GLN A O 1
ATOM 781 N N . GLN A 1 92 ? 17.852 12.401 15.841 1.00 78.31 92 GLN A N 1
ATOM 782 C CA . GLN A 1 92 ? 16.533 12.690 16.408 1.00 78.31 92 GLN A CA 1
ATOM 783 C C . GLN A 1 92 ? 16.412 12.215 17.858 1.00 78.31 92 GLN A C 1
ATOM 785 O O . GLN A 1 92 ? 15.691 12.821 18.639 1.00 78.31 92 GLN A O 1
ATOM 790 N N . LEU A 1 93 ? 17.119 11.142 18.222 1.00 76.44 93 LEU A N 1
ATOM 791 C CA . LEU A 1 93 ? 17.143 10.644 19.596 1.00 76.44 93 LEU A CA 1
ATOM 792 C C . LEU A 1 93 ? 17.934 11.589 20.518 1.00 76.44 93 LEU A C 1
ATOM 794 O O . LEU A 1 93 ? 17.505 11.859 21.633 1.00 76.44 93 LEU A O 1
ATOM 798 N N . VAL A 1 94 ? 19.040 12.158 20.021 1.00 81.38 94 VAL A N 1
ATOM 799 C CA . VAL A 1 94 ? 19.846 13.160 20.745 1.00 81.38 94 VAL A CA 1
ATOM 800 C C . VAL A 1 94 ? 19.072 14.461 20.974 1.00 81.38 94 VAL A C 1
ATOM 802 O O . VAL A 1 94 ? 19.126 15.028 22.067 1.00 81.38 94 VAL A O 1
ATOM 805 N N . ASP A 1 95 ? 18.348 14.938 19.960 1.00 81.25 95 ASP A N 1
ATOM 806 C CA . ASP A 1 95 ? 17.571 16.178 20.062 1.00 81.25 95 ASP A CA 1
ATOM 807 C C . ASP A 1 95 ? 16.423 16.047 21.080 1.00 81.25 95 ASP A C 1
ATOM 809 O O . ASP A 1 95 ? 16.116 16.993 21.808 1.00 81.25 95 ASP A O 1
ATOM 813 N N . GLU A 1 96 ? 15.825 14.861 21.186 1.00 78.31 96 GLU A N 1
ATOM 814 C CA . GLU A 1 96 ? 14.776 14.573 22.164 1.00 78.31 96 GLU A CA 1
ATOM 815 C C . GLU A 1 96 ? 15.295 14.437 23.587 1.00 78.31 96 GLU A C 1
ATOM 817 O O . GLU A 1 96 ? 14.731 15.072 24.474 1.00 78.31 96 GLU A O 1
ATOM 822 N N . ASP A 1 97 ? 16.392 13.708 23.813 1.00 78.94 97 ASP A N 1
ATOM 823 C CA . ASP A 1 97 ? 17.028 13.630 25.137 1.00 78.94 97 ASP A CA 1
ATOM 824 C C . ASP A 1 97 ? 17.411 15.033 25.642 1.00 78.94 97 ASP A C 1
ATOM 826 O O . ASP A 1 97 ? 17.257 15.361 26.825 1.00 78.94 97 ASP A O 1
ATOM 830 N N . ARG A 1 98 ? 17.855 15.912 24.732 1.00 82.00 98 ARG A N 1
ATOM 831 C CA . ARG A 1 98 ? 18.125 17.321 25.040 1.00 82.00 98 ARG A CA 1
ATOM 832 C C . ARG A 1 98 ? 16.849 18.088 25.401 1.00 82.00 98 ARG A C 1
ATOM 834 O O . ARG A 1 98 ? 16.852 18.824 26.389 1.00 82.00 98 ARG A O 1
ATOM 841 N N . ALA A 1 99 ? 15.771 17.917 24.638 1.00 81.31 99 ALA A N 1
ATOM 842 C CA . ALA A 1 99 ? 14.487 18.568 24.901 1.00 81.31 99 ALA A CA 1
ATOM 843 C C . ALA A 1 99 ? 13.843 18.089 26.217 1.00 81.31 99 ALA A C 1
ATOM 845 O O . ALA A 1 99 ? 13.308 18.900 26.978 1.00 81.31 99 ALA A O 1
ATOM 846 N N . GLU A 1 100 ? 13.937 16.795 26.531 1.00 77.94 100 GLU A N 1
ATOM 847 C CA . GLU A 1 100 ? 13.470 16.213 27.794 1.00 77.94 100 GLU A CA 1
ATOM 848 C C . GLU A 1 100 ? 14.266 16.760 28.989 1.00 77.94 100 GLU A C 1
ATOM 850 O O . GLU A 1 100 ? 13.679 17.146 30.007 1.00 77.94 100 GLU A O 1
ATOM 855 N N . ALA A 1 101 ? 15.590 16.889 28.853 1.00 76.31 101 ALA A N 1
ATOM 856 C CA . ALA A 1 101 ? 16.437 17.501 29.874 1.00 76.31 101 ALA A CA 1
ATOM 857 C C . ALA A 1 101 ? 16.108 18.989 30.103 1.00 76.31 101 ALA A C 1
ATOM 859 O O . ALA A 1 101 ? 16.177 19.472 31.236 1.00 76.31 101 ALA A O 1
ATOM 860 N N . GLU A 1 102 ? 15.739 19.729 29.057 1.00 72.44 102 GLU A N 1
ATOM 861 C CA . GLU A 1 102 ? 15.312 21.129 29.172 1.00 72.44 102 GLU A CA 1
ATOM 862 C C . GLU A 1 102 ? 13.923 21.273 29.812 1.00 72.44 102 GLU A C 1
ATOM 864 O O . GLU A 1 102 ? 13.716 22.166 30.641 1.00 72.44 102 GLU A O 1
ATOM 869 N N . ALA A 1 103 ? 12.988 20.373 29.502 1.00 72.25 103 ALA A N 1
ATOM 870 C CA . ALA A 1 103 ? 11.665 20.346 30.123 1.00 72.25 103 ALA A CA 1
ATOM 871 C C . ALA A 1 103 ? 11.743 20.047 31.631 1.00 72.25 103 ALA A C 1
ATOM 873 O O . ALA A 1 103 ? 11.074 20.709 32.426 1.00 72.25 103 ALA A O 1
ATOM 874 N N . ASN A 1 104 ? 12.618 19.122 32.037 1.00 66.12 104 ASN A N 1
ATOM 875 C CA . ASN A 1 104 ? 12.792 18.731 33.439 1.00 66.12 104 ASN A CA 1
ATOM 876 C C . ASN A 1 104 ? 13.466 19.826 34.300 1.00 66.12 104 ASN A C 1
ATOM 878 O O . ASN A 1 104 ? 13.293 19.879 35.515 1.00 66.12 104 ASN A O 1
ATOM 882 N N . LYS A 1 105 ? 14.198 20.766 33.680 1.00 60.28 105 LYS A N 1
ATOM 883 C CA . LYS A 1 105 ? 14.765 21.940 34.376 1.00 60.28 105 LYS A CA 1
ATOM 884 C C . LYS A 1 105 ? 13.719 23.007 34.709 1.00 60.28 105 LYS A C 1
ATOM 886 O O . LYS A 1 105 ? 13.908 23.760 35.661 1.00 60.28 105 LYS A O 1
ATOM 891 N N . LYS A 1 106 ? 12.619 23.091 33.950 1.00 56.97 106 LYS A N 1
ATOM 892 C CA . LYS A 1 106 ? 11.538 24.071 34.181 1.00 56.97 106 LYS A CA 1
ATOM 893 C C . LYS A 1 106 ? 10.562 23.662 35.289 1.00 56.97 106 LYS A C 1
ATOM 895 O O . LYS A 1 106 ? 9.819 24.514 35.764 1.00 56.97 106 LYS A O 1
ATOM 900 N N . SER A 1 107 ? 10.557 22.398 35.709 1.00 49.72 107 SER A N 1
ATOM 901 C CA . SER A 1 107 ? 9.605 21.857 36.690 1.00 49.72 107 SER A CA 1
ATOM 902 C C . SER A 1 107 ? 10.051 21.938 38.152 1.00 49.72 107 SER A C 1
ATOM 904 O O . SER A 1 107 ? 9.330 21.443 39.013 1.00 49.72 107 SER A O 1
ATOM 906 N N . VAL A 1 108 ? 11.198 22.549 38.469 1.00 51.38 108 VAL A N 1
ATOM 907 C CA . VAL A 1 108 ? 11.613 22.753 39.869 1.00 51.38 108 VAL A CA 1
ATOM 908 C C . VAL A 1 108 ? 10.976 24.047 40.401 1.00 51.38 108 VAL A C 1
ATOM 910 O O . VAL A 1 108 ? 11.365 25.131 39.957 1.00 51.38 108 VAL A O 1
ATOM 913 N N . PRO A 1 109 ? 10.005 23.987 41.333 1.00 48.78 109 PRO A N 1
ATOM 914 C CA . PRO A 1 109 ? 9.447 25.192 41.933 1.00 48.78 109 PRO A CA 1
ATOM 915 C C . PRO A 1 109 ? 10.504 25.846 42.833 1.00 48.78 109 PRO A C 1
ATOM 917 O O . PRO A 1 109 ? 11.087 25.191 43.697 1.00 48.78 109 PRO A O 1
ATOM 920 N N . LYS A 1 110 ? 10.756 27.148 42.646 1.00 50.94 110 LYS A N 1
ATOM 921 C CA . LYS A 1 110 ? 11.567 27.933 43.586 1.00 50.94 110 LYS A CA 1
ATOM 922 C C . LYS A 1 110 ? 10.795 28.047 44.901 1.00 50.94 110 LYS A C 1
ATOM 924 O O . LYS A 1 110 ? 9.761 28.708 44.940 1.00 50.94 110 LYS A O 1
ATOM 929 N N . GLN A 1 111 ? 11.262 27.378 45.952 1.00 44.47 111 GLN A N 1
ATOM 930 C CA . GLN A 1 111 ? 10.696 27.535 47.290 1.00 44.47 111 GLN A CA 1
ATOM 931 C C . GLN A 1 111 ? 11.229 28.829 47.914 1.00 44.47 111 GLN A C 1
ATOM 933 O O . GLN A 1 111 ? 12.433 28.980 48.103 1.00 44.47 111 GLN A O 1
ATOM 938 N N . ASN A 1 112 ? 10.323 29.768 48.187 1.00 51.19 112 ASN A N 1
ATOM 939 C CA . ASN A 1 112 ? 10.594 30.942 49.008 1.00 51.19 112 ASN A CA 1
ATOM 940 C C . ASN A 1 112 ? 10.572 30.493 50.475 1.00 51.19 112 ASN A C 1
ATOM 942 O O . ASN A 1 112 ? 9.541 30.014 50.944 1.00 51.19 112 ASN A O 1
ATOM 946 N N . PHE A 1 113 ? 11.692 30.624 51.182 1.00 43.44 113 PHE A N 1
ATOM 947 C CA . PHE A 1 113 ? 11.729 30.477 52.635 1.00 43.44 113 PHE A CA 1
ATOM 948 C C . PHE A 1 113 ? 11.568 31.870 53.254 1.00 43.44 113 PHE A C 1
ATOM 950 O O . PHE A 1 113 ? 12.491 32.677 53.196 1.00 43.44 113 PHE A O 1
ATOM 957 N N . GLU A 1 114 ? 10.388 32.162 53.801 1.00 52.22 114 GLU A N 1
ATOM 958 C CA . GLU A 1 114 ? 10.210 33.254 54.763 1.00 52.22 114 GLU A CA 1
ATOM 959 C C . GLU A 1 114 ? 10.600 32.730 56.150 1.00 52.22 114 GLU A C 1
ATOM 961 O O . GLU A 1 114 ? 10.052 31.732 56.621 1.00 52.22 114 GLU A O 1
ATOM 966 N N . GLU A 1 115 ? 11.575 33.375 56.791 1.00 53.62 115 GLU A N 1
ATOM 967 C CA . GLU A 1 115 ? 11.962 33.091 58.174 1.00 53.62 115 GLU A CA 1
ATOM 968 C C . GLU A 1 115 ? 10.892 33.620 59.146 1.00 53.62 115 GLU A C 1
ATOM 970 O O . GLU A 1 115 ? 10.612 34.822 59.138 1.00 53.62 115 GLU A O 1
ATOM 975 N N . PRO A 1 116 ? 10.306 32.791 60.032 1.00 50.00 116 PRO A N 1
ATOM 976 C CA . PRO A 1 116 ? 9.513 33.312 61.134 1.00 50.00 116 PRO A CA 1
ATOM 977 C C . PRO A 1 116 ? 10.421 33.734 62.298 1.00 50.00 116 PRO A C 1
ATOM 979 O O . PRO A 1 116 ? 11.201 32.948 62.838 1.00 50.00 116 PRO A O 1
ATOM 982 N N . ALA A 1 117 ? 10.275 35.002 62.681 1.00 53.69 117 ALA A N 1
ATOM 983 C CA . ALA A 1 117 ? 10.971 35.672 63.768 1.00 53.69 117 ALA A CA 1
ATOM 984 C C . ALA A 1 117 ? 10.904 34.902 65.101 1.00 53.69 117 ALA A C 1
ATOM 986 O O . ALA A 1 117 ? 9.832 34.559 65.599 1.00 53.69 117 ALA A O 1
ATOM 987 N N . THR A 1 118 ? 12.062 34.698 65.727 1.00 54.97 118 THR A N 1
ATOM 988 C CA . THR A 1 118 ? 12.176 34.196 67.099 1.00 54.97 118 THR A CA 1
ATOM 989 C C . THR A 1 118 ? 11.810 35.300 68.095 1.00 54.97 118 THR A C 1
ATOM 991 O O . THR A 1 118 ? 12.560 36.265 68.241 1.00 54.97 118 THR A O 1
ATOM 994 N N . LEU A 1 119 ? 10.699 35.148 68.824 1.00 51.06 119 LEU A N 1
ATOM 995 C CA . LEU A 1 119 ? 10.381 35.961 70.004 1.00 51.06 119 LEU A CA 1
ATOM 996 C C . LEU A 1 119 ? 10.054 35.079 71.223 1.00 51.06 119 LEU A C 1
ATOM 998 O O . LEU A 1 119 ? 9.002 34.459 71.298 1.00 51.06 119 LEU A O 1
ATOM 1002 N N . LEU A 1 120 ? 11.023 35.060 72.148 1.00 51.62 120 LEU A N 1
ATOM 1003 C CA . LEU A 1 120 ? 10.933 35.151 73.617 1.00 51.62 120 LEU A CA 1
ATOM 1004 C C . LEU A 1 120 ? 9.808 34.422 74.382 1.00 51.62 120 LEU A C 1
ATOM 1006 O O . LEU A 1 120 ? 8.660 34.850 74.368 1.00 51.62 120 LEU A O 1
ATOM 1010 N N . ALA A 1 121 ? 10.211 33.510 75.278 1.00 48.09 121 ALA A N 1
ATOM 1011 C CA . ALA A 1 121 ? 9.685 33.473 76.647 1.00 48.09 121 ALA A CA 1
ATOM 1012 C C . ALA A 1 121 ? 10.728 32.900 77.628 1.00 48.09 121 ALA A C 1
ATOM 1014 O O . ALA A 1 121 ? 11.167 31.758 77.521 1.00 48.09 121 ALA A O 1
ATOM 1015 N N . VAL A 1 122 ? 11.131 33.748 78.571 1.00 54.97 122 VAL A N 1
ATOM 1016 C CA . VAL A 1 122 ? 11.979 33.485 79.742 1.00 54.97 122 VAL A CA 1
ATOM 1017 C C . VAL A 1 122 ? 11.104 32.966 80.883 1.00 54.97 122 VAL A C 1
ATOM 1019 O O . VAL A 1 122 ? 10.079 33.586 81.124 1.00 54.97 122 VAL A O 1
ATOM 1022 N N . THR A 1 123 ? 11.558 31.957 81.641 1.00 57.47 123 THR A N 1
ATOM 1023 C CA . THR A 1 123 ? 11.481 31.917 83.126 1.00 57.47 123 THR A CA 1
ATOM 1024 C C . THR A 1 123 ? 12.407 30.826 83.699 1.00 57.47 123 THR A C 1
ATOM 1026 O O . THR A 1 123 ? 12.314 29.686 83.244 1.00 57.47 123 THR A O 1
ATOM 1029 N N . PRO A 1 124 ? 13.253 31.117 84.709 1.00 58.94 124 PRO A N 1
ATOM 1030 C CA . PRO A 1 124 ? 14.019 30.116 85.455 1.00 58.94 124 PRO A CA 1
ATOM 1031 C C . PRO A 1 124 ? 13.323 29.731 86.775 1.00 58.94 124 PRO A C 1
ATOM 1033 O O . PRO A 1 124 ? 12.702 30.577 87.415 1.00 58.94 124 PRO A O 1
ATOM 1036 N N . ALA A 1 125 ? 13.485 28.485 87.231 1.00 49.97 125 ALA A N 1
ATOM 1037 C CA . ALA A 1 125 ? 13.191 28.106 88.615 1.00 49.97 125 ALA A CA 1
ATOM 1038 C C . ALA A 1 125 ? 14.168 27.021 89.103 1.00 49.97 125 ALA A C 1
ATOM 1040 O O . ALA A 1 125 ? 14.070 25.854 88.735 1.00 49.97 125 ALA A O 1
ATOM 1041 N N . THR A 1 126 ? 15.122 27.455 89.925 1.00 53.94 126 THR A N 1
ATOM 1042 C CA . THR A 1 126 ? 15.965 26.643 90.815 1.00 53.94 126 THR A CA 1
ATOM 1043 C C . THR A 1 126 ? 15.217 26.428 92.129 1.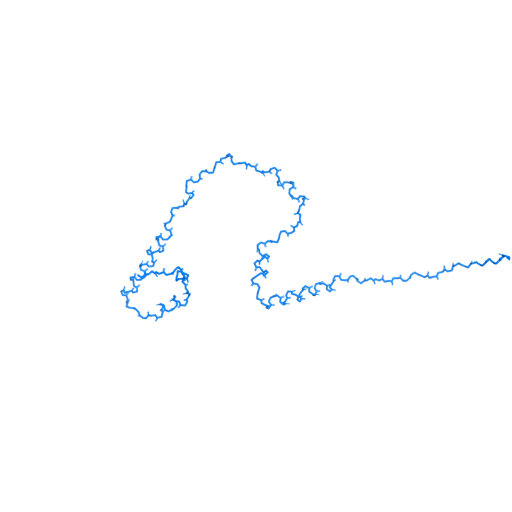00 53.94 126 THR A C 1
ATOM 1045 O O . THR A 1 126 ? 14.669 27.410 92.612 1.00 53.94 126 THR A O 1
ATOM 1048 N N . ILE A 1 127 ? 15.234 25.211 92.696 1.00 52.38 127 ILE A N 1
ATOM 1049 C CA . ILE A 1 127 ? 14.940 24.800 94.098 1.00 52.38 127 ILE A CA 1
ATOM 1050 C C . ILE A 1 127 ? 15.133 23.255 94.114 1.00 52.38 127 ILE A C 1
ATOM 1052 O O . ILE A 1 127 ? 14.639 22.614 93.192 1.00 52.38 127 ILE A O 1
ATOM 1056 N N . HIS A 1 128 ? 15.810 22.547 95.027 1.00 48.06 128 HIS A N 1
ATOM 1057 C CA . HIS A 1 128 ? 16.517 22.824 96.281 1.00 48.06 128 HIS A CA 1
ATOM 1058 C C . HIS A 1 128 ? 17.699 21.849 96.403 1.00 48.06 128 HIS A C 1
ATOM 1060 O O . HIS A 1 128 ? 17.546 20.700 95.927 1.00 48.06 128 HIS A O 1
#

Secondary structure (DSSP, 8-state):
----GGGSS--HHHHHHHHHS---HHHHHHHHHHHHHHHHHHH----TTTT----TTS---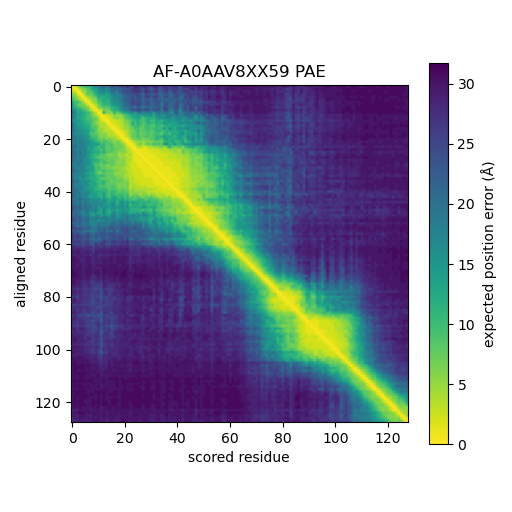GGGHHHHHTT-------HHHHHHHHH--HHHHHHHHHHHHHHHHHT------PPPP-----------

Radius of gyration: 36.58 Å; Cα contacts (8 Å, |Δi|>4): 4; chains: 1; bounding box: 47×61×127 Å

Mean predicted aligned error: 21.95 Å

Foldseek 3Di:
DDDDPVVVVPDVVVVVVVVPDDDDPVVVVVVVVVVVVVVVVVVPDDDPCPVPDDDPPDDDPVVCPVVVVPDDPPPPCDPVNVCCVPVDDPVRVVVVVVVVVVVVVVPDDDDDDDDDDDDDDDDDDDDD

Sequence (128 aa):
MTISKSTLRGSNRIKDNDKRRVVDETSRKRRHRKVMELLESDNYHDDPHADLVMSKRIPKFDDNLEQRSTRTKKKERTAEYYQIKYRKNFQQLVDEDRAEAEANKKSVPKQNFEEPATLLAVTPATIH